Protein AF-U6D282-F1 (afdb_monomer)

pLDDT: mean 89.61, std 7.42, range [56.53, 98.38]

InterPro domains:
  IPR016527 Origin recognition complex subunit 4 [PTHR12087] (1-99)
  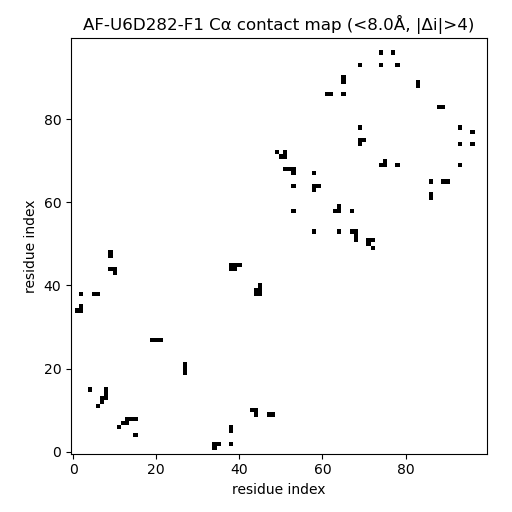IPR027417 P-loop containing nucleoside triphosphate hydrolase [G3DSA:3.40.50.300] (1-100)
  IPR027417 P-loop containing nucleoside triphosphate hydrolase [SSF52540] (15-74)
  IPR041682 AAA domain, group 14 [PF13173] (16-70)

Structure (mmCIF, N/CA/C/O backbone):
data_AF-U6D282-F1
#
_entry.id   AF-U6D282-F1
#
loop_
_atom_site.group_PDB
_atom_site.id
_atom_site.type_symbol
_atom_site.label_atom_id
_atom_site.label_alt_id
_atom_site.label_comp_id
_atom_site.label_asym_id
_atom_site.label_entity_id
_atom_site.label_seq_id
_atom_site.pdbx_PDB_ins_code
_atom_site.Cartn_x
_atom_site.Cartn_y
_atom_site.Cartn_z
_atom_site.occupancy
_atom_site.B_iso_or_equiv
_atom_site.auth_seq_id
_atom_site.auth_comp_id
_atom_site.auth_asym_id
_atom_site.auth_atom_id
_atom_site.pdbx_PDB_model_num
ATOM 1 N N . HIS A 1 1 ? -7.958 -15.737 -0.548 1.00 84.19 1 HIS A N 1
ATOM 2 C CA . HIS A 1 1 ? -6.666 -15.471 0.124 1.00 84.19 1 HIS A CA 1
ATOM 3 C C . HIS A 1 1 ? -6.321 -13.985 0.210 1.00 84.19 1 HIS A C 1
ATOM 5 O O . HIS A 1 1 ? -6.256 -13.502 1.327 1.00 84.19 1 HIS A O 1
ATOM 11 N N . LEU A 1 2 ? -6.158 -13.236 -0.897 1.00 92.75 2 LEU A N 1
ATOM 12 C CA . LEU A 1 2 ? -5.810 -11.798 -0.828 1.00 92.75 2 LEU A CA 1
ATOM 13 C C . LEU A 1 2 ? -6.788 -10.982 0.032 1.00 92.75 2 LEU A C 1
ATOM 15 O O . LEU A 1 2 ? -6.368 -10.283 0.944 1.00 92.75 2 LEU A O 1
ATOM 19 N N . ILE A 1 3 ? -8.090 -11.113 -0.229 1.00 92.19 3 ILE A N 1
ATOM 20 C CA . ILE A 1 3 ? -9.103 -10.342 0.497 1.00 92.19 3 ILE A CA 1
ATOM 21 C C . ILE A 1 3 ? -9.161 -10.666 1.991 1.00 92.19 3 ILE A C 1
ATOM 23 O O . ILE A 1 3 ? -9.405 -9.786 2.803 1.00 92.19 3 ILE A O 1
ATOM 27 N N . GLU A 1 4 ? -8.908 -11.917 2.365 1.00 92.81 4 GLU A N 1
ATOM 28 C CA . GLU A 1 4 ? -8.903 -12.324 3.768 1.00 92.81 4 GLU A CA 1
ATOM 29 C C . GLU A 1 4 ? -7.735 -11.682 4.517 1.00 92.81 4 GLU A C 1
ATOM 31 O O . GLU A 1 4 ? -7.919 -11.170 5.615 1.00 92.81 4 GLU A O 1
ATOM 36 N N . LEU A 1 5 ? -6.557 -11.632 3.890 1.00 94.38 5 LEU A N 1
ATOM 37 C CA . LEU A 1 5 ? -5.392 -10.951 4.445 1.00 94.38 5 LEU A CA 1
ATOM 38 C C . LEU A 1 5 ? -5.654 -9.447 4.611 1.00 94.38 5 LEU A C 1
ATOM 40 O O . LEU A 1 5 ? -5.365 -8.894 5.669 1.00 94.38 5 LEU A O 1
ATOM 44 N N . LEU A 1 6 ? -6.281 -8.807 3.618 1.00 93.00 6 LEU A N 1
ATOM 45 C CA . LEU A 1 6 ? -6.687 -7.403 3.726 1.00 93.00 6 LEU A CA 1
ATOM 46 C C . LEU A 1 6 ? -7.716 -7.178 4.845 1.00 93.00 6 LEU A C 1
ATOM 48 O O . LEU A 1 6 ? -7.579 -6.225 5.604 1.00 93.00 6 LEU A O 1
ATOM 52 N N . LYS A 1 7 ? -8.705 -8.070 5.003 1.00 92.00 7 LYS A N 1
ATOM 53 C CA . LYS A 1 7 ? -9.691 -8.011 6.098 1.00 92.00 7 LYS A CA 1
ATOM 54 C C . LYS A 1 7 ? -9.035 -8.146 7.471 1.00 92.00 7 LYS A C 1
ATOM 56 O O . LYS A 1 7 ? -9.416 -7.434 8.392 1.00 92.00 7 LYS A O 1
ATOM 61 N N . ARG A 1 8 ? -8.039 -9.022 7.628 1.00 93.06 8 ARG A N 1
ATOM 62 C CA . ARG A 1 8 ? -7.295 -9.142 8.892 1.00 93.06 8 ARG A CA 1
ATOM 63 C C . ARG A 1 8 ? -6.519 -7.873 9.226 1.00 93.06 8 ARG A C 1
ATOM 65 O O . ARG A 1 8 ? -6.598 -7.404 10.354 1.00 93.06 8 ARG A O 1
ATOM 72 N N . THR A 1 9 ? -5.857 -7.269 8.243 1.00 92.81 9 THR A N 1
ATOM 73 C CA . THR A 1 9 ? -5.195 -5.971 8.431 1.00 92.81 9 THR A CA 1
ATOM 74 C C . THR A 1 9 ? -6.187 -4.864 8.781 1.00 92.81 9 THR A C 1
ATOM 76 O O . THR A 1 9 ? -5.936 -4.096 9.702 1.00 92.81 9 THR A O 1
ATOM 79 N N . ALA A 1 10 ? -7.331 -4.823 8.100 1.00 91.19 10 ALA A N 1
ATOM 80 C CA . ALA A 1 10 ? -8.355 -3.804 8.295 1.00 91.19 10 ALA A CA 1
ATOM 81 C C . ALA A 1 10 ? -9.070 -3.877 9.648 1.00 91.19 10 ALA A C 1
ATOM 83 O O . ALA A 1 10 ? -9.271 -2.856 10.292 1.00 91.19 10 ALA A O 1
ATOM 84 N N . ILE A 1 11 ? -9.472 -5.083 10.051 1.00 90.69 11 ILE A N 1
ATOM 85 C CA . ILE A 1 11 ? -10.377 -5.307 11.187 1.00 90.69 11 ILE A CA 1
ATOM 86 C C . ILE A 1 11 ? -9.592 -5.670 12.452 1.00 90.69 11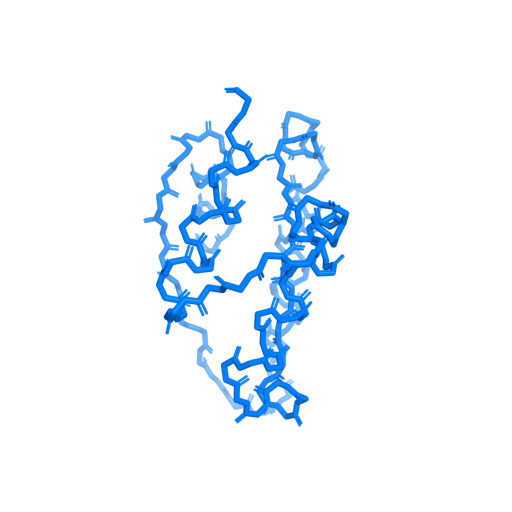 ILE A C 1
ATOM 88 O O . ILE A 1 11 ? -9.944 -5.259 13.549 1.00 90.69 11 ILE A O 1
ATOM 92 N N . HIS A 1 12 ? -8.512 -6.444 12.315 1.00 92.12 12 HIS A N 1
ATOM 93 C CA . HIS A 1 12 ? -7.752 -6.970 13.456 1.00 92.12 12 HIS A CA 1
ATOM 94 C C . HIS A 1 12 ? -6.435 -6.215 13.691 1.00 92.12 12 HIS A C 1
ATOM 96 O O . HIS A 1 12 ? -5.707 -6.535 14.628 1.00 92.12 12 HIS A O 1
ATOM 102 N N . GLY A 1 13 ? -6.103 -5.233 12.842 1.00 90.19 13 GLY A N 1
ATOM 103 C CA . GLY A 1 13 ? -4.865 -4.458 12.949 1.00 90.19 13 GLY A CA 1
ATOM 104 C C . GLY A 1 13 ? -3.595 -5.272 12.676 1.00 90.19 13 GLY A C 1
ATOM 105 O O . GLY A 1 13 ? -2.514 -4.902 13.131 1.00 90.19 13 GLY A O 1
ATOM 106 N N . GLU A 1 14 ? -3.702 -6.396 11.961 1.00 94.50 14 GLU A N 1
ATOM 107 C CA . GLU A 1 14 ? -2.541 -7.220 11.615 1.00 94.50 14 GLU A CA 1
ATOM 108 C C . GLU A 1 14 ? -1.659 -6.554 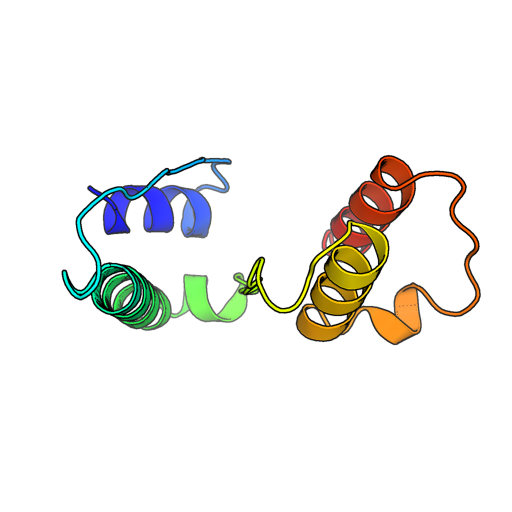10.547 1.0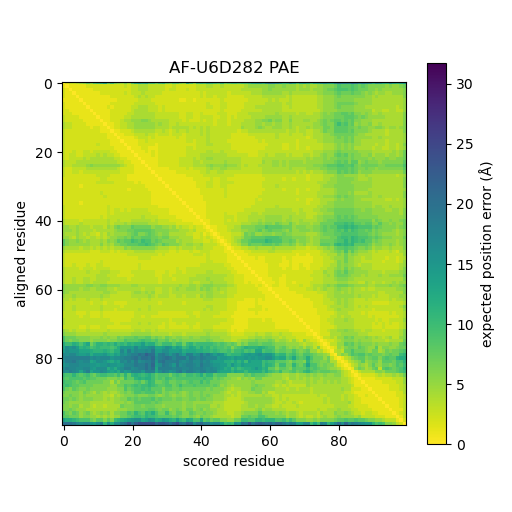0 94.50 14 GLU A C 1
ATOM 110 O O . GLU A 1 14 ? -2.133 -6.127 9.492 1.00 94.50 14 GLU A O 1
ATOM 115 N N . SER A 1 15 ? -0.343 -6.559 10.758 1.00 93.25 15 SER A N 1
ATOM 116 C CA . SER A 1 15 ? 0.633 -6.070 9.777 1.00 93.25 15 SER A CA 1
ATOM 117 C C . SER A 1 15 ? 1.076 -7.195 8.844 1.00 93.25 15 SER A C 1
ATOM 119 O O . SER A 1 15 ? 1.899 -8.029 9.220 1.00 93.25 15 SER A O 1
ATOM 121 N N . ASN A 1 16 ? 0.554 -7.202 7.616 1.00 93.81 16 ASN A N 1
ATOM 122 C CA . ASN A 1 16 ? 0.827 -8.238 6.622 1.00 93.81 16 ASN A CA 1
ATOM 123 C C . ASN A 1 16 ? 1.480 -7.667 5.352 1.00 93.81 16 ASN A C 1
ATOM 125 O O . ASN A 1 16 ? 1.161 -6.565 4.913 1.00 93.81 16 ASN A O 1
ATOM 129 N N . SER A 1 17 ? 2.340 -8.469 4.717 1.00 94.75 17 SER A N 1
ATOM 130 C CA . SER A 1 17 ? 2.992 -8.146 3.441 1.00 94.75 17 SER A CA 1
ATOM 131 C C . SER A 1 17 ? 2.646 -9.192 2.384 1.00 94.75 17 SER A C 1
ATOM 133 O O . SER A 1 17 ? 2.650 -10.389 2.665 1.00 94.75 17 SER A O 1
ATOM 135 N N . VAL A 1 18 ? 2.375 -8.757 1.150 1.00 95.31 18 VAL A N 1
ATOM 136 C CA . VAL A 1 18 ? 2.037 -9.640 0.019 1.00 95.31 18 VAL A CA 1
ATOM 137 C C . VAL A 1 18 ? 2.784 -9.204 -1.237 1.00 95.31 18 VAL A C 1
ATOM 139 O O . VAL A 1 18 ? 2.857 -8.016 -1.541 1.00 95.31 18 VAL A O 1
ATOM 142 N N . LEU A 1 19 ? 3.279 -10.176 -2.007 1.00 96.00 19 LEU A N 1
ATOM 143 C CA . LEU A 1 19 ? 3.869 -9.965 -3.329 1.00 96.00 19 LEU A CA 1
ATOM 144 C C . LEU A 1 19 ? 3.044 -10.700 -4.395 1.00 96.00 19 LEU A C 1
ATOM 146 O O . LEU A 1 19 ? 2.892 -11.918 -4.333 1.00 96.00 19 LEU A O 1
ATOM 150 N N . ILE A 1 20 ? 2.523 -9.968 -5.385 1.00 95.56 20 ILE A N 1
ATOM 151 C CA . ILE A 1 20 ? 1.727 -10.534 -6.487 1.00 95.56 20 ILE A CA 1
ATOM 152 C C . ILE A 1 20 ? 2.566 -10.570 -7.767 1.00 95.56 20 ILE A C 1
ATOM 154 O O . ILE A 1 20 ? 2.951 -9.528 -8.298 1.00 95.56 20 ILE A O 1
ATOM 158 N N . ILE A 1 21 ? 2.805 -11.769 -8.301 1.00 96.94 21 ILE A N 1
ATOM 159 C CA . ILE A 1 21 ? 3.662 -12.001 -9.473 1.00 96.94 21 ILE A CA 1
ATOM 160 C C . ILE A 1 21 ? 2.838 -12.617 -10.610 1.00 96.94 21 ILE A C 1
ATOM 162 O O . ILE A 1 21 ? 1.940 -13.421 -10.385 1.00 96.94 21 ILE A O 1
ATOM 166 N N . GLY A 1 22 ? 3.135 -12.227 -11.849 1.00 97.06 22 GLY A N 1
ATOM 167 C CA . GLY A 1 22 ? 2.529 -12.799 -13.052 1.00 97.06 22 GLY A CA 1
ATOM 168 C C . GLY A 1 22 ? 2.892 -12.001 -14.309 1.00 97.06 22 GLY A C 1
ATOM 169 O O . GLY A 1 22 ? 3.398 -10.880 -14.187 1.00 97.06 22 GLY A O 1
ATOM 170 N N . PRO A 1 23 ? 2.597 -12.505 -15.517 1.00 98.38 23 PRO A N 1
ATOM 171 C CA . PRO A 1 23 ? 2.953 -11.842 -16.775 1.00 98.38 23 PRO A CA 1
ATOM 172 C C . PRO A 1 23 ? 2.255 -10.483 -16.961 1.00 98.38 23 PRO A C 1
ATOM 174 O O . PRO A 1 23 ? 1.206 -10.210 -16.369 1.00 98.38 23 PRO A O 1
ATOM 177 N N . ARG A 1 24 ? 2.824 -9.584 -17.775 1.00 96.44 24 ARG A N 1
ATOM 178 C CA . ARG A 1 24 ? 2.197 -8.282 -18.080 1.00 96.44 24 ARG A CA 1
ATOM 179 C C . ARG A 1 24 ? 0.814 -8.504 -18.708 1.00 96.44 24 ARG A C 1
ATOM 181 O O . ARG A 1 24 ? 0.651 -9.381 -19.542 1.00 96.44 24 ARG A O 1
ATOM 188 N N . GLY A 1 25 ? -0.178 -7.718 -18.287 1.00 97.00 25 GLY A N 1
ATOM 189 C CA . GLY A 1 25 ? -1.554 -7.832 -18.791 1.00 97.00 25 GLY A CA 1
ATOM 190 C C . GLY A 1 25 ? -2.425 -8.885 -18.095 1.00 97.00 25 GLY A C 1
ATOM 191 O O . GLY A 1 25 ? -3.611 -8.952 -18.379 1.00 97.00 25 GLY A O 1
ATOM 192 N N . SER A 1 26 ? -1.904 -9.644 -17.124 1.00 97.69 26 SER A N 1
ATOM 193 C CA . SER A 1 26 ? -2.667 -10.686 -16.411 1.00 97.69 26 SER A CA 1
ATOM 194 C C . SER A 1 26 ? -3.706 -10.174 -15.392 1.00 97.69 26 SER A C 1
ATOM 196 O O . SER A 1 26 ? -4.134 -10.935 -14.532 1.00 97.69 26 SER A O 1
ATOM 198 N N . GLY A 1 27 ? -4.040 -8.878 -15.392 1.00 97.31 27 GLY A N 1
ATOM 199 C CA . GLY A 1 27 ? -5.045 -8.312 -14.479 1.00 97.31 27 GLY A CA 1
ATOM 200 C C . GLY A 1 27 ? -4.627 -8.159 -13.007 1.00 97.31 27 GLY A C 1
ATOM 201 O O . GLY A 1 27 ? -5.495 -8.013 -12.157 1.00 97.31 27 GLY A O 1
ATOM 202 N N . LYS A 1 28 ? -3.327 -8.156 -12.669 1.00 97.44 28 LYS A N 1
ATOM 203 C CA . LYS A 1 28 ? -2.850 -8.014 -11.268 1.00 97.44 28 LYS A CA 1
ATOM 204 C C . LYS A 1 28 ? -3.409 -6.778 -10.555 1.00 97.44 28 LYS A C 1
ATOM 206 O O . LYS A 1 28 ? -3.933 -6.887 -9.455 1.00 97.44 28 LYS A O 1
ATOM 211 N N . THR A 1 29 ? -3.322 -5.613 -11.195 1.00 96.56 29 THR A N 1
ATOM 212 C CA . THR A 1 29 ? -3.873 -4.363 -10.649 1.00 96.56 29 THR A CA 1
ATOM 213 C C . THR A 1 29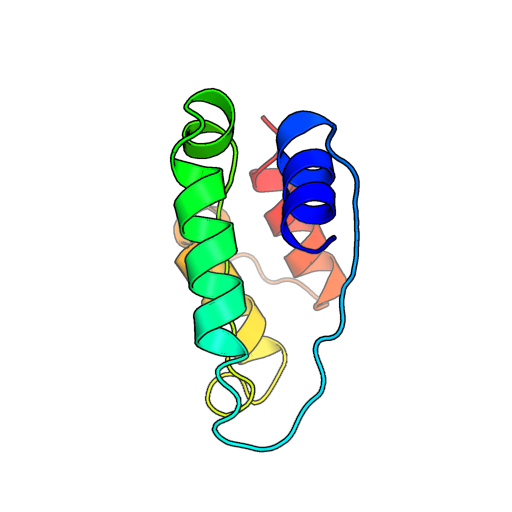 ? -5.393 -4.438 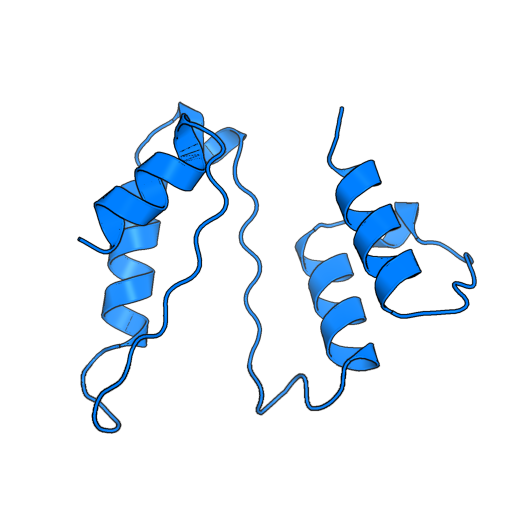-10.530 1.00 96.56 29 THR A C 1
ATOM 215 O O . THR A 1 29 ? -5.945 -4.025 -9.519 1.00 96.56 29 THR A O 1
ATOM 218 N N . THR A 1 30 ? -6.070 -5.033 -11.517 1.00 97.38 30 THR A N 1
ATOM 219 C CA . THR A 1 30 ? -7.523 -5.25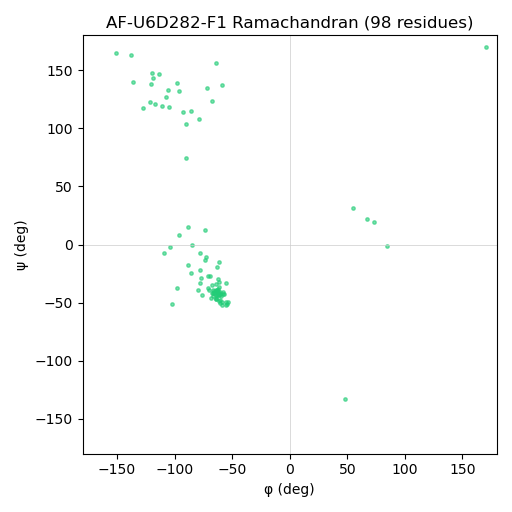2 -11.485 1.00 97.38 30 THR A CA 1
ATOM 220 C C . THR A 1 30 ? -7.939 -6.124 -10.301 1.00 97.38 30 THR A C 1
ATOM 222 O O . THR A 1 30 ? -8.904 -5.789 -9.623 1.00 97.38 30 THR A O 1
ATOM 225 N N . LEU A 1 31 ? -7.193 -7.195 -10.011 1.00 96.25 31 LEU A N 1
ATOM 226 C CA . LEU A 1 31 ? -7.432 -8.071 -8.862 1.00 96.25 31 LEU A CA 1
ATOM 227 C C . LEU A 1 31 ? -7.334 -7.306 -7.536 1.00 96.25 31 LEU A C 1
ATOM 229 O O . LEU A 1 31 ? -8.222 -7.430 -6.696 1.00 96.25 31 LEU A O 1
ATOM 233 N N . ILE A 1 32 ? -6.276 -6.506 -7.357 1.00 95.69 32 ILE A N 1
ATOM 234 C CA . ILE A 1 32 ? -6.092 -5.683 -6.152 1.00 95.69 32 ILE A CA 1
ATOM 235 C C . ILE A 1 32 ? -7.236 -4.672 -6.023 1.00 95.69 32 ILE A C 1
ATOM 237 O O . ILE A 1 32 ? -7.861 -4.594 -4.972 1.00 95.69 32 ILE A O 1
ATOM 241 N N . ASN A 1 33 ? -7.555 -3.947 -7.098 1.00 95.50 33 ASN A N 1
ATOM 242 C CA . ASN A 1 33 ? -8.609 -2.932 -7.089 1.00 95.50 33 ASN A CA 1
ATOM 243 C C . ASN A 1 33 ? -9.985 -3.532 -6.778 1.00 95.50 33 ASN A C 1
ATOM 245 O O . ASN A 1 33 ? -10.765 -2.922 -6.055 1.00 95.50 33 ASN A O 1
ATOM 249 N N . HIS A 1 34 ? -10.280 -4.727 -7.295 1.00 96.06 34 HIS A N 1
ATOM 250 C CA . HIS A 1 34 ? -11.514 -5.435 -6.969 1.00 96.06 34 HIS A CA 1
ATOM 251 C C . HIS A 1 34 ? -11.567 -5.811 -5.485 1.00 96.06 34 HIS A C 1
ATOM 253 O O . HIS A 1 34 ? -12.570 -5.556 -4.828 1.00 96.06 34 HIS A O 1
ATOM 259 N N . ALA A 1 35 ? -10.485 -6.380 -4.942 1.00 94.88 35 ALA A N 1
ATOM 260 C CA . ALA A 1 35 ? -10.423 -6.756 -3.531 1.00 94.88 35 ALA A CA 1
ATOM 261 C C . ALA A 1 35 ? -10.540 -5.539 -2.596 1.00 94.88 35 ALA A C 1
ATOM 263 O O . ALA A 1 35 ? -11.216 -5.621 -1.576 1.00 94.88 35 ALA A O 1
ATOM 264 N N . LEU A 1 36 ? -9.918 -4.410 -2.952 1.00 94.00 36 LEU A N 1
ATOM 265 C CA . LEU A 1 36 ? -10.046 -3.152 -2.211 1.00 94.00 36 LEU A CA 1
ATOM 266 C C . LEU A 1 36 ? -11.463 -2.586 -2.296 1.00 94.00 36 LEU A C 1
ATOM 268 O O . LEU A 1 36 ? -11.986 -2.132 -1.287 1.00 94.00 36 LEU A O 1
ATOM 272 N N . LYS A 1 37 ? -12.102 -2.638 -3.471 1.00 93.81 37 LYS A N 1
ATOM 273 C CA . LYS A 1 37 ? -13.491 -2.194 -3.628 1.00 93.81 37 LYS A CA 1
ATOM 274 C C . LYS A 1 37 ? -14.428 -2.986 -2.717 1.00 93.81 37 LYS A C 1
ATOM 276 O O . LYS A 1 37 ? -15.184 -2.375 -1.979 1.00 93.81 37 LYS A O 1
ATOM 281 N N . GLU A 1 38 ? -14.328 -4.313 -2.735 1.00 93.12 38 GLU A N 1
ATOM 282 C CA . GLU A 1 38 ? -15.125 -5.187 -1.865 1.00 93.12 38 GLU A CA 1
ATOM 283 C C . GLU A 1 38 ? -14.838 -4.923 -0.376 1.00 93.12 38 GLU A C 1
ATOM 285 O O . GLU A 1 38 ? -15.739 -4.953 0.454 1.00 93.12 38 GLU A O 1
ATOM 290 N N . LEU A 1 39 ? -13.586 -4.624 -0.017 1.00 92.81 39 LEU A N 1
ATOM 291 C CA . LEU A 1 39 ? -13.224 -4.288 1.358 1.00 92.81 39 LEU A CA 1
ATOM 292 C C . LEU A 1 39 ? -13.846 -2.959 1.823 1.00 92.81 39 LEU A C 1
ATOM 294 O O . LEU A 1 39 ? -14.290 -2.866 2.962 1.00 92.81 39 LEU A O 1
ATOM 298 N N . MET A 1 40 ? -13.899 -1.954 0.946 1.00 91.69 40 MET A N 1
ATOM 299 C CA . MET A 1 40 ? -14.476 -0.637 1.244 1.00 91.69 40 MET A CA 1
ATOM 300 C C . MET A 1 40 ? -16.008 -0.644 1.339 1.00 91.69 40 MET A C 1
ATOM 302 O O . MET A 1 40 ? -16.583 0.341 1.788 1.00 91.69 40 MET A O 1
ATOM 306 N N . GLU A 1 41 ? -16.677 -1.731 0.940 1.00 92.44 41 GLU A N 1
ATOM 307 C CA . GLU A 1 41 ? -18.117 -1.923 1.173 1.00 92.44 41 GLU A CA 1
ATOM 308 C C . GLU A 1 41 ? -18.428 -2.240 2.650 1.00 92.44 41 GLU A C 1
ATOM 310 O O . GLU A 1 41 ? -19.582 -2.163 3.068 1.00 92.44 41 GLU A O 1
ATOM 315 N N . VAL A 1 42 ? -17.411 -2.570 3.457 1.00 91.06 42 VAL A N 1
ATOM 316 C CA . VAL A 1 42 ? -17.543 -2.751 4.907 1.00 91.06 42 VAL A CA 1
ATOM 317 C C . VAL A 1 42 ? -17.392 -1.395 5.600 1.00 91.06 42 VAL A C 1
ATOM 319 O O . VAL A 1 42 ? -16.315 -0.802 5.587 1.00 91.06 42 VAL A O 1
ATOM 322 N N . GLU A 1 43 ? -18.464 -0.925 6.238 1.00 87.31 43 GLU A N 1
ATOM 323 C CA . GLU A 1 43 ? -18.559 0.416 6.839 1.00 87.31 43 GLU A CA 1
ATOM 324 C C . GLU A 1 43 ? -17.427 0.699 7.845 1.00 87.31 43 GLU A C 1
ATOM 326 O O . GLU A 1 43 ? -16.689 1.669 7.677 1.00 87.31 43 GLU A O 1
ATOM 331 N N . GLU A 1 44 ? -17.183 -0.221 8.787 1.00 86.50 44 GLU A N 1
ATOM 332 C CA . GLU A 1 44 ? -16.093 -0.135 9.777 1.00 86.50 44 GLU A CA 1
ATOM 333 C C . GLU A 1 44 ? -14.706 0.033 9.134 1.00 86.50 44 GLU A C 1
ATOM 335 O O . GLU A 1 44 ? -13.828 0.703 9.680 1.00 86.50 44 GLU A O 1
ATOM 340 N N . VAL A 1 45 ? -14.497 -0.566 7.960 1.00 88.56 45 VAL A N 1
ATOM 341 C CA . VAL A 1 45 ? -13.217 -0.494 7.252 1.00 88.56 45 VAL A CA 1
ATOM 342 C C . VAL A 1 45 ? -13.077 0.833 6.515 1.00 88.56 45 VAL A C 1
ATOM 344 O O . VAL A 1 45 ? -11.994 1.420 6.501 1.00 88.56 45 VAL A O 1
ATOM 347 N N . SER A 1 46 ? -14.169 1.322 5.927 1.00 87.06 46 SER A N 1
ATOM 348 C CA . SER A 1 46 ? -14.177 2.560 5.147 1.00 87.06 46 SER A CA 1
ATOM 349 C C . SER A 1 46 ? -13.809 3.798 5.973 1.00 87.06 46 SER A C 1
ATOM 351 O O . SER A 1 46 ? -13.197 4.721 5.440 1.00 87.06 46 SER A O 1
ATOM 353 N N . GLU A 1 47 ? -14.116 3.794 7.273 1.00 84.69 47 GLU A N 1
ATOM 354 C CA . GLU A 1 47 ? -13.806 4.899 8.187 1.00 84.69 47 GLU A CA 1
ATOM 355 C C . GLU A 1 47 ? -12.390 4.822 8.779 1.00 84.69 47 GLU A C 1
ATOM 357 O O . GLU A 1 47 ? -11.822 5.850 9.152 1.00 84.69 47 GLU A O 1
ATOM 362 N N . ASN A 1 48 ? -11.805 3.621 8.853 1.00 82.56 48 ASN A N 1
ATOM 363 C CA . ASN A 1 48 ? -10.558 3.369 9.585 1.00 82.56 48 ASN A CA 1
ATOM 364 C C . ASN A 1 48 ? -9.341 3.078 8.694 1.00 82.56 48 ASN A C 1
ATOM 366 O O . ASN A 1 48 ? -8.221 2.992 9.199 1.00 82.56 48 ASN A O 1
ATOM 370 N N . ILE A 1 49 ? -9.523 2.936 7.377 1.00 87.81 49 ILE A N 1
ATOM 371 C CA . ILE A 1 49 ? -8.421 2.709 6.436 1.00 87.81 49 ILE A CA 1
ATOM 372 C C . ILE A 1 49 ? -8.110 3.947 5.608 1.00 87.81 49 ILE A C 1
ATOM 374 O O . ILE A 1 49 ? -8.964 4.530 4.945 1.00 87.81 49 ILE A O 1
ATOM 378 N N . LEU A 1 50 ? -6.814 4.242 5.530 1.00 89.44 50 LEU A N 1
ATOM 379 C CA . LEU A 1 50 ? -6.235 5.122 4.526 1.00 89.44 50 LEU A CA 1
ATOM 380 C C . LEU A 1 50 ? -5.440 4.278 3.528 1.00 89.44 50 LEU A C 1
ATOM 382 O O . LEU A 1 50 ? -4.581 3.482 3.910 1.00 89.44 50 LEU A O 1
ATOM 386 N N . GLN A 1 51 ? -5.730 4.445 2.239 1.00 92.75 51 GLN A N 1
ATOM 387 C CA . GLN A 1 51 ? -5.028 3.745 1.165 1.00 92.75 51 GLN A CA 1
ATOM 388 C C . GLN A 1 51 ? -3.921 4.638 0.606 1.00 92.75 51 GLN A C 1
ATOM 390 O O . GLN A 1 51 ? -4.165 5.799 0.285 1.00 92.75 51 GLN A O 1
ATOM 395 N N . VAL A 1 52 ? -2.716 4.081 0.457 1.00 94.62 52 VAL A N 1
ATOM 396 C CA . VAL A 1 52 ? -1.585 4.765 -0.180 1.00 94.62 52 VAL A CA 1
ATOM 397 C C . VAL A 1 52 ? -1.101 3.958 -1.381 1.00 94.62 52 VAL A C 1
ATOM 399 O O . VAL A 1 52 ? -0.722 2.794 -1.257 1.00 94.62 52 VAL A O 1
ATOM 402 N N . HIS A 1 53 ? -1.095 4.584 -2.556 1.00 96.38 53 HIS A N 1
ATOM 403 C CA . HIS A 1 53 ? -0.692 3.979 -3.821 1.00 96.38 53 HIS A CA 1
ATOM 404 C C . HIS A 1 53 ? 0.616 4.584 -4.321 1.00 96.38 53 HIS A C 1
ATOM 406 O O . HIS A 1 53 ? 0.683 5.773 -4.631 1.00 96.38 53 HIS A O 1
ATOM 412 N N . LEU A 1 54 ? 1.639 3.745 -4.473 1.00 96.81 54 LEU A N 1
ATOM 413 C CA . LEU A 1 54 ? 2.924 4.127 -5.053 1.00 96.81 54 LEU A CA 1
ATOM 414 C C . LEU A 1 54 ? 3.155 3.409 -6.382 1.00 96.81 54 LEU A C 1
ATOM 416 O O . LEU A 1 54 ? 2.758 2.258 -6.570 1.00 96.81 54 LEU A O 1
ATOM 420 N N . ASN A 1 55 ? 3.836 4.086 -7.301 1.00 96.62 55 ASN A N 1
ATOM 421 C CA . ASN A 1 55 ? 4.267 3.542 -8.579 1.00 96.62 55 ASN A CA 1
ATOM 422 C C . ASN A 1 55 ? 5.769 3.782 -8.749 1.00 96.62 55 ASN A C 1
ATOM 424 O O . ASN A 1 55 ? 6.206 4.923 -8.872 1.00 96.62 55 ASN A O 1
ATOM 428 N N . GLY A 1 56 ? 6.558 2.710 -8.837 1.00 96.38 56 GLY A N 1
ATOM 429 C CA . GLY A 1 56 ? 8.016 2.802 -8.980 1.00 96.38 56 GLY A CA 1
ATOM 430 C C . GLY A 1 56 ? 8.503 3.513 -10.252 1.00 96.38 56 GLY A C 1
ATOM 431 O O . GLY A 1 56 ? 9.660 3.908 -10.310 1.00 96.38 56 GLY A O 1
ATOM 432 N N . LEU A 1 57 ? 7.641 3.719 -11.258 1.00 96.38 57 LEU A N 1
ATOM 433 C CA . LEU A 1 57 ? 7.959 4.552 -12.427 1.00 96.38 57 LEU A CA 1
ATOM 434 C C . LEU A 1 57 ? 7.857 6.060 -12.137 1.00 96.38 57 LEU A C 1
ATOM 436 O O . LEU A 1 57 ? 8.446 6.855 -12.862 1.00 96.38 57 LEU A O 1
ATOM 440 N N . LEU A 1 58 ? 7.099 6.453 -11.108 1.00 97.00 58 LEU A N 1
ATOM 441 C CA . LEU A 1 58 ? 6.896 7.845 -10.694 1.00 97.00 58 LEU A CA 1
ATOM 442 C C . LEU A 1 58 ? 7.742 8.177 -9.457 1.00 97.00 58 LEU A C 1
ATOM 444 O O . LEU A 1 58 ? 8.492 9.151 -9.444 1.00 97.00 58 LEU A O 1
ATOM 448 N N . GLN A 1 59 ? 7.648 7.347 -8.419 1.00 97.06 59 GLN A N 1
ATOM 449 C CA . GLN A 1 59 ? 8.407 7.472 -7.179 1.00 97.06 59 GLN A CA 1
ATOM 450 C C . GLN A 1 59 ? 9.729 6.699 -7.291 1.00 97.06 59 GLN A C 1
ATOM 452 O O . GLN A 1 59 ? 9.889 5.619 -6.734 1.00 97.06 59 GLN A O 1
ATOM 457 N N . ILE A 1 60 ? 10.678 7.267 -8.039 1.00 96.62 60 ILE A N 1
ATOM 458 C CA . ILE A 1 60 ? 11.977 6.639 -8.355 1.00 96.62 60 ILE A CA 1
ATOM 459 C C . ILE A 1 60 ? 13.010 6.688 -7.216 1.00 96.62 60 ILE A C 1
ATOM 461 O O . ILE A 1 60 ? 14.100 6.135 -7.345 1.00 96.62 60 ILE A O 1
ATOM 465 N N . ASN A 1 61 ? 12.712 7.395 -6.126 1.00 92.19 61 ASN A N 1
ATOM 466 C CA . ASN A 1 61 ? 13.545 7.447 -4.930 1.00 92.19 61 ASN A CA 1
ATOM 467 C C . ASN A 1 61 ? 12.690 7.691 -3.680 1.00 92.19 61 ASN A C 1
ATOM 469 O O . ASN A 1 61 ? 11.545 8.148 -3.767 1.00 92.19 61 ASN A O 1
ATOM 473 N N . ASP A 1 62 ? 13.291 7.450 -2.519 1.00 89.38 62 ASP A N 1
ATOM 474 C CA . ASP A 1 62 ? 12.623 7.516 -1.219 1.00 89.38 62 ASP A CA 1
ATOM 475 C C . ASP A 1 62 ? 12.070 8.907 -0.890 1.00 89.38 62 ASP A C 1
ATOM 477 O O . ASP A 1 62 ? 11.017 9.028 -0.268 1.00 89.38 62 ASP A O 1
ATOM 481 N N . LYS A 1 63 ? 12.731 9.979 -1.348 1.00 87.12 63 LYS A N 1
ATOM 482 C CA . LYS A 1 63 ? 12.278 11.358 -1.113 1.00 87.12 63 LYS A CA 1
ATOM 483 C C . LYS A 1 63 ? 10.959 11.643 -1.833 1.00 87.12 63 LYS A C 1
ATOM 485 O O . LYS A 1 63 ? 10.060 12.249 -1.254 1.00 87.12 63 LYS A O 1
ATOM 490 N N . ILE A 1 64 ? 10.842 11.222 -3.093 1.00 91.94 64 ILE A N 1
ATOM 491 C CA . ILE A 1 64 ? 9.610 11.387 -3.877 1.00 91.94 64 ILE A CA 1
ATOM 492 C C . ILE A 1 64 ? 8.522 10.450 -3.331 1.00 91.94 64 ILE A C 1
ATOM 494 O O . ILE A 1 64 ? 7.368 10.863 -3.235 1.00 91.94 64 ILE A O 1
ATOM 498 N N . ALA A 1 65 ? 8.887 9.232 -2.913 1.00 92.19 65 ALA A N 1
ATOM 499 C CA . ALA A 1 65 ? 7.963 8.289 -2.286 1.00 92.19 65 ALA A CA 1
ATOM 500 C C . ALA A 1 65 ? 7.364 8.835 -0.984 1.00 92.19 65 ALA A C 1
ATOM 502 O O . ALA A 1 65 ? 6.145 8.863 -0.851 1.00 92.19 65 ALA A O 1
ATOM 503 N N . LEU A 1 66 ? 8.192 9.342 -0.064 1.00 89.62 66 LEU A N 1
ATOM 504 C CA . LEU A 1 66 ? 7.715 9.952 1.181 1.00 89.62 66 LEU A CA 1
ATOM 505 C C . LEU A 1 66 ? 6.812 11.146 0.923 1.00 89.62 66 LEU A C 1
ATOM 507 O O . LEU A 1 66 ? 5.763 11.250 1.547 1.00 89.62 66 LEU A O 1
ATOM 511 N N . LYS A 1 67 ? 7.187 12.027 -0.011 1.00 89.12 67 LYS A N 1
ATOM 512 C CA . LYS A 1 67 ? 6.346 13.175 -0.360 1.00 89.12 67 LYS A CA 1
ATOM 513 C C . LYS A 1 67 ? 4.958 12.723 -0.819 1.00 89.12 67 LYS A C 1
ATOM 515 O O . LYS A 1 67 ? 3.961 13.310 -0.411 1.00 89.12 67 LYS A O 1
ATOM 520 N N . GLU A 1 68 ? 4.893 11.671 -1.630 1.00 94.00 68 GLU A N 1
ATOM 521 C CA . GLU A 1 68 ? 3.626 11.124 -2.106 1.00 94.00 68 GLU A CA 1
ATOM 522 C C . GLU A 1 68 ? 2.820 10.434 -0.993 1.00 94.00 68 GLU A C 1
ATOM 524 O O . GLU A 1 68 ? 1.608 10.630 -0.925 1.00 94.00 68 GLU A O 1
ATOM 529 N N . ILE A 1 69 ? 3.478 9.697 -0.087 1.00 92.56 69 ILE A N 1
ATOM 530 C CA . ILE A 1 69 ? 2.841 9.115 1.108 1.00 92.56 69 ILE A CA 1
ATOM 531 C C . ILE A 1 69 ? 2.218 10.228 1.963 1.00 92.56 69 ILE A C 1
ATOM 533 O O . ILE A 1 69 ? 1.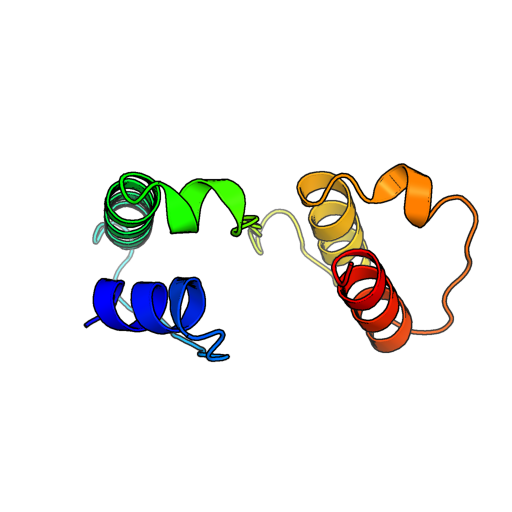030 10.172 2.272 1.00 92.56 69 ILE A O 1
ATOM 537 N N . THR A 1 70 ? 2.984 11.270 2.298 1.00 90.62 70 THR A N 1
ATOM 538 C CA . THR A 1 70 ? 2.509 12.408 3.102 1.00 90.62 70 THR A CA 1
ATOM 539 C C . THR A 1 70 ? 1.314 13.104 2.454 1.00 90.62 70 THR A C 1
ATOM 541 O O . THR A 1 70 ? 0.344 13.425 3.143 1.00 90.62 70 THR A O 1
ATOM 544 N N . ARG A 1 71 ? 1.362 13.305 1.130 1.00 92.06 71 ARG A N 1
ATOM 545 C CA . ARG A 1 71 ? 0.283 13.923 0.354 1.00 92.06 71 ARG A CA 1
ATOM 546 C C . ARG A 1 71 ? -0.994 13.082 0.382 1.00 92.06 71 ARG A C 1
ATOM 548 O O . ARG A 1 71 ? -2.064 13.628 0.617 1.00 92.06 71 ARG A O 1
ATOM 555 N N . GLN A 1 72 ? -0.901 11.767 0.158 1.00 94.00 72 GLN A N 1
ATOM 556 C CA . GLN A 1 72 ? -2.073 10.877 0.161 1.00 94.00 72 GLN A CA 1
ATOM 557 C C . GLN A 1 72 ? -2.684 10.699 1.558 1.00 94.00 72 GLN A C 1
ATOM 559 O O . GLN A 1 72 ? -3.889 10.495 1.671 1.00 94.00 72 GLN A O 1
ATOM 564 N N . LEU A 1 73 ? -1.882 10.836 2.617 1.00 91.06 73 LEU A N 1
ATOM 565 C CA . LEU A 1 73 ? -2.353 10.806 4.004 1.00 91.06 73 LEU A CA 1
ATOM 566 C C . LEU A 1 73 ? -2.871 12.165 4.514 1.00 91.06 73 LEU A C 1
ATOM 568 O O . LEU A 1 73 ? -3.287 12.252 5.665 1.00 91.06 73 LEU A O 1
ATOM 572 N N . ASN A 1 74 ? -2.850 13.229 3.697 1.00 88.19 74 ASN A N 1
ATOM 573 C CA . ASN A 1 74 ? -3.186 14.605 4.099 1.00 88.19 74 ASN A CA 1
ATOM 574 C C . ASN A 1 74 ? -2.363 15.124 5.299 1.00 88.19 74 ASN A C 1
ATOM 576 O O . ASN A 1 74 ? -2.830 15.954 6.080 1.00 88.19 74 ASN A O 1
ATOM 580 N N . LEU A 1 75 ? -1.116 14.663 5.440 1.00 85.69 75 LEU A N 1
ATOM 581 C CA . LEU A 1 75 ? -0.225 15.024 6.550 1.00 85.69 75 LEU A CA 1
ATOM 582 C C . LEU A 1 75 ? 0.733 16.176 6.210 1.00 85.69 75 LEU A C 1
ATOM 584 O O . LEU A 1 75 ? 1.615 16.495 7.003 1.00 85.69 75 LEU A O 1
ATOM 588 N N . GLU A 1 76 ? 0.570 16.841 5.063 1.00 83.00 76 GLU A N 1
ATOM 589 C CA . GLU A 1 76 ? 1.468 17.923 4.622 1.00 83.00 76 GLU A CA 1
ATOM 590 C C . GLU A 1 76 ? 1.543 19.069 5.645 1.00 83.00 76 GLU A C 1
ATOM 592 O O . GLU A 1 76 ? 2.633 19.541 5.967 1.00 83.00 76 GLU A O 1
ATOM 597 N N . ASN A 1 77 ? 0.407 19.442 6.244 1.00 79.38 77 ASN A N 1
ATOM 598 C CA . ASN A 1 77 ? 0.345 20.472 7.288 1.00 79.38 77 ASN A CA 1
ATOM 599 C C . ASN A 1 77 ? 0.959 20.017 8.625 1.00 79.38 77 ASN A C 1
ATOM 601 O O . ASN A 1 77 ? 1.418 20.846 9.405 1.00 79.38 77 ASN A O 1
ATOM 605 N N . VAL A 1 78 ? 0.960 18.708 8.899 1.00 77.75 78 VAL A N 1
ATOM 606 C CA . VAL A 1 78 ? 1.540 18.115 10.119 1.00 77.75 78 VAL A CA 1
ATOM 607 C C . VAL A 1 78 ? 3.065 18.025 10.011 1.00 77.75 78 VAL A C 1
ATOM 609 O O . VAL A 1 78 ? 3.784 18.169 11.005 1.00 77.75 78 VAL A O 1
ATOM 612 N N . VAL A 1 79 ? 3.557 17.806 8.791 1.00 74.81 79 VAL A N 1
ATOM 613 C CA . VAL A 1 79 ? 4.980 17.781 8.453 1.00 74.81 79 VAL A CA 1
ATOM 614 C C . VAL A 1 79 ? 5.555 19.201 8.398 1.00 74.81 79 VAL A C 1
ATOM 616 O O . VAL A 1 79 ? 6.605 19.429 8.993 1.00 74.81 79 VAL A O 1
ATOM 619 N N . GLY A 1 80 ? 4.859 20.168 7.785 1.00 73.00 80 GLY A N 1
ATOM 620 C CA . GLY A 1 80 ? 5.258 21.584 7.770 1.00 73.00 80 GLY A CA 1
ATOM 621 C C . GLY A 1 80 ? 6.732 21.800 7.391 1.00 73.00 80 GLY A C 1
ATOM 622 O O . GLY A 1 80 ? 7.234 21.179 6.456 1.00 73.00 80 GLY A O 1
ATOM 623 N N . ASP A 1 81 ? 7.435 22.638 8.162 1.00 70.69 81 ASP A N 1
ATOM 624 C CA . ASP A 1 81 ? 8.873 22.926 8.003 1.00 70.69 81 ASP A CA 1
ATOM 625 C C . ASP A 1 81 ? 9.792 21.956 8.776 1.00 70.69 81 ASP A C 1
ATOM 627 O O . ASP A 1 81 ? 10.972 22.243 8.999 1.00 70.69 81 ASP A O 1
ATOM 63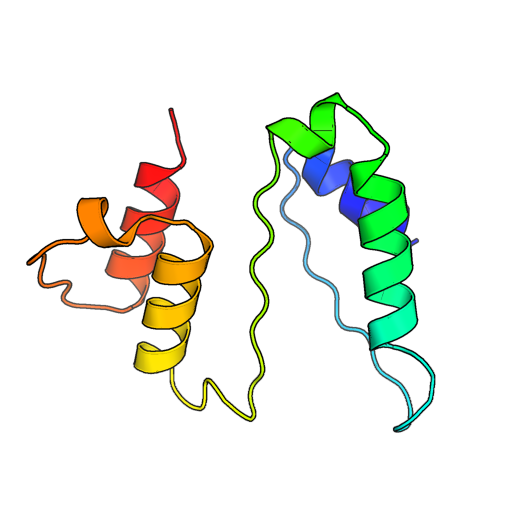1 N N . LYS A 1 82 ? 9.280 20.807 9.241 1.00 74.12 82 LYS A N 1
ATOM 632 C CA . LYS A 1 82 ? 10.103 19.864 10.008 1.00 74.12 82 LYS A CA 1
ATOM 633 C C . LYS A 1 82 ? 11.182 19.254 9.120 1.00 74.12 82 LYS A C 1
ATOM 635 O O . LYS A 1 82 ? 10.909 18.617 8.104 1.00 74.12 82 LYS A O 1
ATOM 640 N N . VAL A 1 83 ? 12.428 19.411 9.557 1.00 70.38 83 VAL A N 1
ATOM 641 C CA . VAL A 1 83 ? 13.589 18.764 8.950 1.00 70.38 83 VAL A CA 1
ATOM 642 C C . VAL A 1 83 ? 13.842 17.458 9.690 1.00 70.38 83 VAL A C 1
ATOM 644 O O . VAL A 1 83 ? 14.199 17.461 10.865 1.00 70.38 83 VAL A O 1
ATOM 647 N N . PHE A 1 84 ? 13.661 16.342 8.996 1.00 76.44 84 PHE A N 1
ATOM 648 C CA . PHE A 1 84 ? 13.971 15.011 9.510 1.00 76.44 84 PHE A CA 1
ATOM 649 C C . PHE A 1 84 ? 15.348 14.576 9.004 1.00 76.44 84 PHE A C 1
ATOM 651 O O . PHE A 1 84 ? 15.681 14.808 7.838 1.00 76.44 84 PHE A O 1
ATOM 658 N N . GLY A 1 85 ? 16.148 13.951 9.869 1.00 74.31 85 GLY A N 1
ATOM 659 C CA . GLY A 1 85 ? 17.510 13.526 9.546 1.00 74.31 85 GLY A CA 1
ATOM 660 C C . GLY A 1 85 ? 17.548 12.255 8.699 1.00 74.31 85 GLY A C 1
ATOM 661 O O . GLY A 1 85 ? 18.467 12.076 7.899 1.00 74.31 85 GLY A O 1
ATOM 662 N N . SER A 1 86 ? 16.538 11.388 8.829 1.00 82.69 86 SER A N 1
ATOM 663 C CA . SER A 1 86 ? 16.456 10.123 8.089 1.00 82.69 86 SER A CA 1
ATOM 664 C C . SER A 1 86 ? 15.057 9.798 7.545 1.00 82.69 86 SER A C 1
ATOM 666 O O . SER A 1 86 ? 14.036 10.343 7.969 1.00 82.69 86 SER A O 1
ATOM 668 N N . PHE A 1 87 ? 14.993 8.863 6.589 1.00 79.19 87 PHE A N 1
ATOM 669 C CA . PHE A 1 87 ? 13.728 8.312 6.084 1.00 79.19 87 PHE A CA 1
ATOM 670 C C . PHE A 1 87 ? 12.923 7.616 7.193 1.00 79.19 87 PHE A C 1
ATOM 672 O O . PHE A 1 87 ? 11.708 7.780 7.273 1.00 79.19 87 PHE A O 1
ATOM 679 N N . ALA A 1 88 ? 13.600 6.863 8.065 1.00 84.31 88 ALA A N 1
ATOM 680 C CA . ALA A 1 88 ? 12.956 6.123 9.146 1.00 84.31 88 ALA A CA 1
ATOM 681 C C . ALA A 1 88 ? 12.281 7.059 10.161 1.00 84.31 88 ALA A C 1
ATOM 683 O O . ALA A 1 88 ? 11.172 6.775 10.612 1.00 84.31 88 ALA A O 1
ATOM 684 N N . GLU A 1 89 ? 12.915 8.193 10.473 1.00 84.75 89 GLU A N 1
ATOM 685 C CA . GLU A 1 89 ? 12.335 9.240 11.323 1.00 84.75 89 GLU A CA 1
ATOM 686 C C . GLU A 1 89 ? 11.092 9.866 10.686 1.00 84.75 89 GLU A C 1
ATOM 688 O O . GLU A 1 89 ? 10.067 9.976 11.353 1.00 84.75 89 GLU A O 1
ATOM 693 N N . ASN A 1 90 ? 11.154 10.210 9.392 1.00 82.94 90 ASN A N 1
ATOM 694 C CA . ASN A 1 90 ? 9.996 10.723 8.652 1.00 82.94 90 ASN A CA 1
ATOM 695 C C . ASN A 1 90 ? 8.813 9.754 8.726 1.00 82.94 90 ASN A C 1
ATOM 697 O O . ASN A 1 90 ? 7.706 10.146 9.081 1.00 82.94 90 ASN A O 1
ATOM 701 N N . LEU A 1 91 ? 9.042 8.481 8.390 1.00 83.62 91 LEU A N 1
ATOM 702 C CA . LEU A 1 91 ? 7.977 7.485 8.352 1.00 83.62 91 LEU A CA 1
ATOM 703 C C . LEU A 1 91 ? 7.404 7.222 9.748 1.00 83.62 91 LEU A C 1
ATOM 705 O O . LEU A 1 91 ? 6.189 7.145 9.901 1.00 83.62 91 LEU A O 1
ATOM 709 N N . SER A 1 92 ? 8.261 7.134 10.768 1.00 87.88 92 SER A N 1
ATOM 710 C CA . SER A 1 92 ? 7.816 6.950 12.154 1.00 87.88 92 SER A CA 1
ATOM 711 C C . SER A 1 92 ? 6.944 8.116 12.616 1.00 87.88 92 SER A C 1
ATOM 713 O O . SER A 1 92 ? 5.878 7.885 13.178 1.00 87.88 92 SER A O 1
ATOM 715 N N . PHE A 1 93 ? 7.345 9.351 12.303 1.00 86.88 93 PHE A N 1
ATOM 716 C CA . PHE A 1 93 ? 6.563 10.548 12.602 1.00 86.88 93 PHE A CA 1
ATOM 717 C C . PHE A 1 93 ? 5.212 10.566 11.870 1.00 86.88 93 PHE A C 1
ATOM 719 O O . PHE A 1 93 ? 4.187 10.879 12.472 1.00 86.88 93 PHE A O 1
ATOM 726 N N . LEU A 1 94 ? 5.186 10.198 10.584 1.00 85.62 94 LEU A N 1
ATOM 727 C CA . LEU A 1 94 ? 3.939 10.102 9.818 1.00 85.62 94 LEU A CA 1
ATOM 728 C C . LEU A 1 94 ? 2.981 9.071 10.424 1.00 85.62 94 LEU A C 1
ATOM 730 O O . LEU A 1 94 ? 1.791 9.340 10.541 1.00 85.62 94 LEU A O 1
ATOM 734 N N . LEU A 1 95 ? 3.492 7.908 10.834 1.00 86.69 95 LEU A N 1
ATOM 735 C CA . LEU A 1 95 ? 2.687 6.869 11.480 1.00 86.69 95 LEU A CA 1
ATOM 736 C C . LEU A 1 95 ? 2.198 7.296 12.867 1.00 86.69 95 LEU A C 1
ATOM 738 O O . LEU A 1 95 ? 1.091 6.940 13.259 1.00 86.69 95 LEU A O 1
ATOM 742 N N . GLU A 1 96 ? 3.001 8.054 13.611 1.00 88.12 96 GLU A N 1
ATOM 743 C CA . GLU A 1 96 ? 2.604 8.619 14.901 1.00 88.12 96 GLU A CA 1
ATOM 744 C C . GLU A 1 96 ? 1.478 9.644 14.744 1.00 88.12 96 GLU A C 1
ATOM 746 O O . GLU A 1 96 ? 0.520 9.601 15.504 1.00 88.12 96 GLU A O 1
ATOM 751 N N . ALA A 1 97 ? 1.516 10.480 13.703 1.00 85.62 97 ALA A N 1
ATOM 752 C CA . ALA A 1 97 ? 0.443 11.430 13.404 1.00 85.62 97 ALA A CA 1
ATOM 753 C C . ALA A 1 97 ? -0.910 10.767 13.073 1.00 85.62 97 ALA A C 1
ATOM 755 O O . ALA A 1 97 ? -1.946 11.427 13.145 1.00 85.62 97 ALA A O 1
ATOM 756 N N . LEU A 1 98 ? -0.910 9.480 12.704 1.00 83.62 98 LEU A N 1
ATOM 757 C CA . LEU A 1 98 ? -2.124 8.695 12.455 1.00 83.62 98 LEU A CA 1
ATOM 758 C C . LEU A 1 98 ? -2.677 8.024 13.718 1.00 83.62 98 LEU A C 1
ATOM 760 O O . LEU A 1 98 ? -3.840 7.618 13.733 1.00 83.62 98 LEU A O 1
ATOM 764 N N . LYS A 1 99 ? -1.869 7.894 14.775 1.00 80.50 99 LYS A N 1
ATOM 765 C CA . LYS A 1 99 ? -2.331 7.390 16.068 1.00 80.50 99 LYS A CA 1
ATOM 766 C C . LYS A 1 99 ? -3.054 8.534 16.781 1.00 80.50 99 LYS A C 1
ATOM 768 O O . LYS A 1 99 ? -2.414 9.494 17.199 1.00 80.50 99 LYS A O 1
ATOM 773 N N . LYS A 1 100 ? -4.384 8.454 16.872 1.00 56.53 100 LYS A N 1
ATOM 774 C CA . LYS A 1 100 ? -5.148 9.270 17.828 1.00 56.53 100 LYS A CA 1
ATOM 775 C C . LYS A 1 100 ? -4.772 8.911 19.261 1.00 56.53 100 LYS A C 1
ATOM 777 O O . LYS A 1 100 ? -4.563 7.703 19.518 1.00 56.53 100 LYS A O 1
#

Sequence (100 aa):
HLIELLKRTAIHGESNSVLIIGPRGSGKTTLINHALKELMEVEEVSENILQVHLNGLLQINDKIALKEITRQLNLENVVGDKVFGSFAENLSFLLEALKK

Organism: Neovison vison (NCBI:txid452646)

Nearest PDB structures (foldseek):
  7jpq-assembly1_D  TM=9.887E-01  e=5.061E-08  Homo sapiens
  5ujm-assembly1_D  TM=9.734E-01  e=4.302E-08  Homo sapiens
  5uj7-assembly2_D  TM=9.650E-01  e=4.794E-08  Homo sapiens
  7jps-assembly1_D  TM=9.671E-01  e=5.342E-08  Homo sapiens
  4xgc-assembly1_D  TM=9.893E-01  e=7.129E-05  Drosophila melanogaster

Solvent-accessible surface area (backbone atoms only — not comparable to full-atom values): 6430 Å² total; per-residue (Å²): 109,72,54,57,55,51,47,39,32,63,77,71,68,47,93,80,86,86,87,90,84,79,66,90,88,71,48,66,68,57,53,52,52,50,43,51,53,62,48,52,72,38,66,78,36,52,78,71,59,84,79,79,89,86,49,71,91,75,39,75,44,69,70,55,39,50,52,51,50,34,56,65,67,70,36,55,80,79,48,61,89,68,84,66,94,45,72,68,56,47,52,51,51,55,56,52,74,67,58,127

Secondary structure (DSSP, 8-state):
-HHHHHHHHHHH-----------TTSSHHHHHHHHHHHHHTSHHHHHH-------TTT--SHHHHHHHHHHHTT-HHHHTT---SSHHHHHHHHHHHH--

Foldseek 3Di:
DVLVVVCCCQPVVDDDDDDDDDDPPPCPVVVVVVSVVVQCVDPSSVVLDQDQDDDCVQCVDLVSSLVSVCVSLVCCVVCDPDDDPDSVRSVVSSVVVSPD

Mean predicted aligned error: 4.61 Å

Radius of gyration: 15.44 Å; Cα contacts (8 Å, |Δi|>4): 56; chains: 1; bounding box: 36×38×37 Å